Protein AF-A0A5E4I1N1-F1 (afdb_monomer_lite)

Foldseek 3Di:
DDDDDDDDDDDDDDDDDPPVPCQDFDQDQNDTDGPVQQDPVLPPDDPQSSCCVLPPQKGFDPDPPRFFPDDFHNAFQDDWVSLQVLVVVVCVVVVFAWDDWTWDDPGSFKIWIWTHGDPDGIDIWIATRRRTIGHMDGDD

Secondary structure (DSSP, 8-state):
------------------------EEEETTEEEETTTS-GGGTT--HHHHHHHHSTTEEE--STTTTEEE---S----SHHHHHHHHHHHHHHTT--EEEEEEEE-SSSEEEEEEEESSS-EEEEEEETTS-EE-EEE--

Sequence (140 aa):
MKNIIFSLAIAFVLLFGCTGNNAGSYRYKGTDVPVNYIPAACGGKTDCALFACMSNGCWCKPTAGNGIVFEGGNMRLVGTSEVAAYTQAYLDGKGVKYTKVRAVALNNMFYNVFFQLEGDGEQMLTVGIDGTIMETVCGV

Radius of gyration: 24.16 Å; chains: 1; bounding box: 67×54×69 Å

Structure (mmCIF, N/CA/C/O backbone):
data_AF-A0A5E4I1N1-F1
#
_entry.id   AF-A0A5E4I1N1-F1
#
loop_
_atom_site.group_PDB
_atom_site.id
_atom_site.type_symbol
_atom_site.label_atom_id
_atom_site.label_alt_id
_atom_site.label_comp_id
_atom_site.label_asym_id
_atom_site.label_entity_id
_atom_site.label_seq_id
_atom_site.pdbx_PDB_ins_code
_atom_site.Cartn_x
_atom_site.Cartn_y
_atom_site.Cartn_z
_atom_site.occupancy
_atom_site.B_iso_or_equiv
_atom_site.auth_seq_id
_atom_site.auth_comp_id
_atom_site.auth_asym_id
_atom_site.auth_atom_id
_atom_site.pdbx_PDB_model_num
ATOM 1 N N . MET A 1 1 ? 51.006 -35.674 -51.941 1.00 46.62 1 MET A N 1
ATOM 2 C CA . MET A 1 1 ? 50.628 -34.629 -50.965 1.00 46.62 1 MET A CA 1
ATOM 3 C C . MET A 1 1 ? 50.200 -33.375 -51.715 1.00 46.62 1 MET A C 1
ATOM 5 O O . MET A 1 1 ? 51.053 -32.715 -52.296 1.00 46.62 1 MET A O 1
ATOM 9 N N . LYS A 1 2 ? 48.897 -33.079 -51.769 1.00 38.19 2 LYS A N 1
ATOM 10 C CA . LYS A 1 2 ? 48.373 -31.735 -52.057 1.00 38.19 2 LYS A CA 1
ATOM 11 C C . LYS A 1 2 ? 46.935 -31.644 -51.544 1.00 38.19 2 LYS A C 1
ATOM 13 O O . LYS A 1 2 ? 46.173 -32.595 -51.674 1.00 38.19 2 LYS A O 1
ATOM 18 N N . ASN A 1 3 ? 46.673 -30.536 -50.866 1.00 38.06 3 ASN A N 1
ATOM 19 C CA . ASN A 1 3 ? 45.665 -30.364 -49.830 1.00 38.06 3 ASN A CA 1
ATOM 20 C C . ASN A 1 3 ? 44.229 -30.253 -50.359 1.00 38.06 3 ASN A C 1
ATOM 22 O O . ASN A 1 3 ? 43.968 -29.604 -51.368 1.00 38.06 3 ASN A O 1
ATOM 26 N N . ILE A 1 4 ? 43.319 -30.851 -49.593 1.00 45.91 4 ILE A N 1
ATOM 27 C CA . ILE A 1 4 ? 41.873 -30.620 -49.574 1.00 45.91 4 ILE A CA 1
ATOM 28 C C . ILE A 1 4 ? 41.621 -29.231 -48.987 1.00 45.91 4 ILE A C 1
ATOM 30 O O . ILE A 1 4 ? 42.104 -29.020 -47.881 1.00 45.91 4 ILE A O 1
ATOM 34 N N . ILE A 1 5 ? 40.821 -28.366 -49.631 1.00 48.56 5 ILE A N 1
ATOM 35 C CA . ILE A 1 5 ? 39.882 -27.454 -48.939 1.00 48.56 5 ILE A CA 1
ATOM 36 C C . ILE A 1 5 ? 38.643 -27.227 -49.829 1.00 48.56 5 ILE A C 1
ATOM 38 O O . ILE A 1 5 ? 38.679 -26.498 -50.816 1.00 48.56 5 ILE A O 1
ATOM 42 N N . PHE A 1 6 ? 37.541 -27.871 -49.441 1.00 46.56 6 PHE A N 1
ATOM 43 C CA . PHE A 1 6 ? 36.156 -27.505 -49.754 1.00 46.56 6 PHE A CA 1
ATOM 44 C C . PHE A 1 6 ? 35.795 -26.267 -48.928 1.00 46.56 6 PHE A C 1
ATOM 46 O O . PHE A 1 6 ? 36.016 -26.316 -47.721 1.00 46.56 6 PHE A O 1
ATOM 53 N N . SER A 1 7 ? 35.219 -25.210 -49.513 1.00 45.25 7 SER A N 1
ATOM 54 C CA . SER A 1 7 ? 34.389 -24.224 -48.790 1.00 45.25 7 SER A CA 1
ATOM 55 C C . SER A 1 7 ? 33.817 -23.169 -49.736 1.00 45.25 7 SER A C 1
ATOM 57 O O . SER A 1 7 ? 34.525 -22.254 -50.139 1.00 45.25 7 SER A O 1
ATOM 59 N N . LEU A 1 8 ? 32.516 -23.241 -50.014 1.00 41.44 8 LEU A N 1
ATOM 60 C CA . LEU A 1 8 ? 31.693 -22.033 -50.073 1.00 41.44 8 LEU A CA 1
ATOM 61 C C . LEU A 1 8 ? 30.251 -22.419 -49.728 1.00 41.44 8 LEU A C 1
ATOM 63 O O . LEU A 1 8 ? 29.456 -22.807 -50.579 1.00 41.44 8 LEU A O 1
ATOM 67 N N . ALA A 1 9 ? 29.948 -22.392 -48.432 1.00 41.50 9 ALA A N 1
ATOM 68 C CA . ALA A 1 9 ? 28.593 -22.537 -47.934 1.00 41.50 9 ALA A CA 1
ATOM 69 C C . ALA A 1 9 ? 27.844 -21.217 -48.152 1.00 41.50 9 ALA A C 1
ATOM 71 O O . ALA A 1 9 ? 28.153 -20.204 -47.528 1.00 41.50 9 ALA A O 1
ATOM 72 N N . ILE A 1 10 ? 26.849 -21.247 -49.035 1.00 51.81 10 ILE A N 1
ATOM 73 C CA . ILE A 1 10 ? 25.754 -20.281 -49.047 1.00 51.81 10 ILE A CA 1
ATOM 74 C C . ILE A 1 10 ? 24.654 -20.873 -48.169 1.00 51.81 10 ILE A C 1
ATOM 76 O O . ILE A 1 10 ? 24.079 -21.904 -48.508 1.00 51.81 10 ILE A O 1
ATOM 80 N N . ALA A 1 11 ? 24.340 -20.207 -47.063 1.00 44.16 11 ALA A N 1
ATOM 81 C CA . ALA A 1 11 ? 23.064 -20.368 -46.379 1.00 44.16 11 ALA A CA 1
ATOM 82 C C . ALA A 1 11 ? 22.609 -18.991 -45.893 1.00 44.16 11 ALA A C 1
ATOM 84 O O . ALA A 1 11 ? 22.988 -18.499 -44.835 1.00 44.16 11 ALA A O 1
ATOM 85 N N . PHE A 1 12 ? 21.825 -18.357 -46.756 1.00 48.22 12 PHE A N 1
ATOM 86 C CA . PHE A 1 12 ? 21.063 -17.151 -46.498 1.00 48.22 12 PHE A CA 1
ATOM 87 C C . PHE A 1 12 ? 19.833 -17.553 -45.677 1.00 48.22 12 PHE A C 1
ATOM 89 O O . PHE A 1 12 ? 18.906 -18.132 -46.235 1.00 48.22 12 PHE A O 1
ATOM 96 N N . VAL A 1 13 ? 19.817 -17.301 -44.366 1.00 47.41 13 VAL A N 1
ATOM 97 C CA . VAL A 1 13 ? 18.613 -17.487 -43.540 1.00 47.41 13 VAL A CA 1
ATOM 98 C C . VAL A 1 13 ? 18.534 -16.382 -42.478 1.00 47.41 13 VAL A C 1
ATOM 100 O O . VAL A 1 13 ? 19.240 -16.404 -41.478 1.00 47.41 13 VAL A O 1
ATOM 103 N N . LEU A 1 14 ? 17.605 -15.458 -42.743 1.00 43.72 14 LEU A N 1
ATOM 104 C CA . LEU A 1 14 ? 16.817 -14.652 -41.802 1.00 43.72 14 LEU A CA 1
ATOM 105 C C . LEU A 1 14 ? 17.488 -13.456 -41.100 1.00 43.72 14 LEU A C 1
ATOM 107 O O . LEU A 1 14 ? 17.953 -13.507 -39.966 1.00 43.72 14 LEU A O 1
ATOM 111 N N . LEU A 1 15 ? 17.307 -12.298 -41.746 1.00 50.44 15 LEU A N 1
ATOM 112 C CA . LEU A 1 15 ? 16.647 -11.158 -41.101 1.00 50.44 15 LEU A CA 1
ATOM 113 C C . LEU A 1 15 ? 15.481 -11.657 -40.230 1.00 50.44 15 LEU A C 1
ATOM 115 O O . LEU A 1 15 ? 14.636 -12.376 -40.748 1.00 50.44 15 LEU A O 1
ATOM 119 N N . PHE A 1 16 ? 15.472 -11.278 -38.951 1.00 47.69 16 PHE A N 1
ATOM 120 C CA . PHE A 1 16 ? 14.328 -10.925 -38.091 1.00 47.69 16 PHE A CA 1
ATOM 121 C C . PHE A 1 16 ? 14.619 -11.309 -36.634 1.00 47.69 16 PHE A C 1
ATOM 123 O O . PHE A 1 16 ? 14.725 -12.480 -36.291 1.00 47.69 16 PHE A O 1
ATOM 130 N N . GLY A 1 17 ? 14.642 -10.296 -35.765 1.00 44.25 17 GLY A N 1
ATOM 131 C CA . GLY A 1 17 ? 14.205 -10.475 -34.382 1.00 44.25 17 GLY A CA 1
ATOM 132 C C . GLY A 1 17 ? 15.285 -10.753 -33.344 1.00 44.25 17 GLY A C 1
ATOM 133 O O . GLY A 1 17 ? 15.286 -11.808 -32.732 1.00 44.25 17 GLY A O 1
ATOM 134 N N . CYS A 1 18 ? 16.076 -9.733 -33.018 1.00 41.53 18 CYS A N 1
ATOM 135 C CA . CYS A 1 18 ? 16.383 -9.460 -31.613 1.00 41.53 18 CYS A CA 1
ATOM 136 C C . CYS A 1 18 ? 16.069 -7.989 -31.310 1.00 41.53 18 CYS A C 1
ATOM 138 O O . CYS A 1 18 ? 16.891 -7.255 -30.773 1.00 41.53 18 CYS A O 1
ATOM 140 N N . THR A 1 19 ? 14.841 -7.543 -31.604 1.00 45.50 19 THR A N 1
ATOM 141 C CA . THR A 1 19 ? 14.186 -6.632 -30.658 1.00 45.50 19 THR A CA 1
ATOM 142 C C . THR A 1 19 ? 13.970 -7.462 -29.405 1.00 45.50 19 THR A C 1
ATOM 144 O O . THR A 1 19 ? 12.935 -8.111 -29.246 1.00 45.50 19 THR A O 1
ATOM 147 N N . GLY A 1 20 ? 15.000 -7.534 -28.562 1.00 38.03 20 GLY A N 1
ATOM 148 C CA . GLY A 1 20 ? 14.832 -7.988 -27.200 1.00 38.03 20 GLY A CA 1
ATOM 149 C C . GLY A 1 20 ? 13.837 -7.029 -26.579 1.00 38.03 20 GLY A C 1
ATOM 150 O O . GLY A 1 20 ? 14.203 -5.933 -26.163 1.00 38.03 20 GLY A O 1
ATOM 151 N N . ASN A 1 21 ? 12.560 -7.417 -26.586 1.00 43.34 21 ASN A N 1
ATOM 152 C CA . ASN A 1 21 ? 11.614 -6.940 -25.603 1.00 43.34 21 ASN A CA 1
ATOM 153 C C . ASN A 1 21 ? 12.381 -6.989 -24.289 1.00 43.34 21 ASN A C 1
ATOM 155 O O . ASN A 1 21 ? 12.816 -8.067 -23.881 1.00 43.34 21 ASN A O 1
ATOM 159 N N . ASN A 1 22 ? 12.589 -5.836 -23.659 1.00 43.69 22 ASN A N 1
ATOM 160 C CA . ASN A 1 22 ? 12.978 -5.792 -22.262 1.00 43.69 22 ASN A CA 1
ATOM 161 C C . ASN A 1 22 ? 11.790 -6.349 -21.461 1.00 43.69 22 ASN A C 1
ATOM 163 O O . ASN A 1 22 ? 11.103 -5.624 -20.756 1.00 43.69 22 ASN A O 1
ATOM 167 N N . ALA A 1 23 ? 11.522 -7.647 -21.587 1.00 46.38 23 ALA A N 1
ATOM 168 C CA . ALA A 1 23 ? 10.740 -8.435 -20.657 1.00 46.38 23 ALA A CA 1
ATOM 169 C C . ALA A 1 23 ? 11.635 -8.742 -19.447 1.00 46.38 23 ALA A C 1
ATOM 171 O O . ALA A 1 23 ? 11.789 -9.887 -19.036 1.00 46.38 23 ALA A O 1
ATOM 172 N N . GLY A 1 24 ? 12.308 -7.710 -18.932 1.00 60.16 24 GLY A N 1
ATOM 173 C CA . GLY A 1 24 ? 13.020 -7.791 -17.673 1.00 60.16 24 GLY A CA 1
ATOM 174 C C . GLY A 1 24 ? 12.013 -7.744 -16.530 1.00 60.16 24 GLY A C 1
ATOM 175 O O . GLY A 1 24 ? 10.948 -7.128 -16.648 1.00 60.16 24 GLY A O 1
ATOM 176 N N . SER A 1 25 ? 12.358 -8.371 -15.413 1.00 60.75 25 SER A N 1
ATOM 177 C CA . SER A 1 25 ? 11.728 -8.110 -14.125 1.00 60.75 25 SER A CA 1
ATOM 178 C C . SER A 1 25 ? 12.676 -7.287 -13.250 1.00 60.75 25 SER A C 1
ATOM 180 O O . SER A 1 25 ? 13.893 -7.468 -13.291 1.00 60.75 25 SER A O 1
ATOM 182 N N . TYR A 1 26 ? 12.129 -6.373 -12.451 1.00 67.81 26 TYR A N 1
ATOM 183 C CA . TYR A 1 26 ? 12.816 -5.880 -11.263 1.00 67.81 26 TYR A CA 1
ATOM 184 C C . TYR A 1 26 ? 12.473 -6.801 -10.098 1.00 67.81 26 TYR A C 1
ATOM 186 O O . TYR A 1 26 ? 11.319 -7.191 -9.930 1.00 67.81 26 TYR A O 1
ATOM 194 N N . ARG A 1 27 ? 13.468 -7.113 -9.267 1.00 66.44 27 ARG A N 1
ATOM 195 C CA . ARG A 1 27 ? 13.226 -7.773 -7.987 1.00 66.44 27 ARG A CA 1
ATOM 196 C C . ARG A 1 27 ? 13.033 -6.700 -6.923 1.00 66.44 27 ARG A C 1
ATOM 198 O O . ARG A 1 27 ? 14.001 -6.106 -6.455 1.00 66.44 27 ARG A O 1
ATOM 205 N N . TYR A 1 28 ? 11.785 -6.441 -6.563 1.00 72.56 28 TYR A N 1
ATOM 206 C CA . TYR A 1 28 ? 11.414 -5.517 -5.498 1.00 72.56 28 TYR A CA 1
ATOM 207 C C . TYR A 1 28 ? 11.081 -6.318 -4.237 1.00 72.56 28 TYR A C 1
ATOM 209 O O . TYR A 1 28 ? 10.116 -7.072 -4.239 1.00 72.56 28 TYR A O 1
ATOM 217 N N . LYS A 1 29 ? 11.922 -6.233 -3.195 1.00 73.06 29 LYS A N 1
ATOM 218 C CA . LYS A 1 29 ? 11.763 -6.979 -1.922 1.00 73.06 29 LYS A CA 1
ATOM 219 C C . LYS A 1 29 ? 11.418 -8.473 -2.082 1.00 73.06 29 LYS A C 1
ATOM 221 O O . LYS A 1 29 ? 10.604 -9.048 -1.364 1.00 73.06 29 LYS A O 1
ATOM 226 N N . GLY A 1 30 ? 12.081 -9.121 -3.040 1.00 68.62 30 GLY A N 1
ATOM 227 C CA . GLY A 1 30 ? 11.890 -10.547 -3.322 1.00 68.62 30 GLY A CA 1
ATOM 228 C C . GLY A 1 30 ? 10.733 -10.868 -4.271 1.00 68.62 30 GLY A C 1
ATOM 229 O O . GLY A 1 30 ? 10.617 -12.017 -4.689 1.00 68.62 30 GLY A O 1
ATOM 230 N N . THR A 1 31 ? 9.960 -9.863 -4.678 1.00 75.38 31 THR A N 1
ATOM 231 C CA . THR A 1 31 ? 8.855 -9.975 -5.631 1.00 75.38 31 THR A CA 1
ATOM 232 C C . THR A 1 31 ? 9.292 -9.542 -7.025 1.00 75.38 31 THR A C 1
ATOM 234 O O . THR A 1 31 ? 9.840 -8.453 -7.210 1.00 75.38 31 THR A O 1
ATOM 237 N N . ASP A 1 32 ? 9.035 -10.390 -8.021 1.00 79.31 32 ASP A N 1
ATOM 238 C CA . ASP A 1 32 ? 9.292 -10.065 -9.423 1.00 79.31 32 ASP A CA 1
ATOM 239 C C . ASP A 1 32 ? 8.184 -9.163 -9.977 1.00 79.31 32 ASP A C 1
ATOM 241 O O . ASP A 1 32 ? 7.003 -9.533 -10.020 1.00 79.31 32 ASP A O 1
ATOM 245 N N . VAL A 1 33 ? 8.583 -7.978 -10.438 1.00 82.00 33 VAL A N 1
ATOM 246 C CA . VAL A 1 33 ? 7.692 -6.984 -11.041 1.00 82.00 33 VAL A CA 1
ATOM 247 C C . VAL A 1 33 ? 8.140 -6.676 -12.465 1.00 82.00 33 VAL A C 1
ATOM 249 O O . VAL A 1 33 ? 9.342 -6.605 -12.718 1.00 82.00 33 VAL A O 1
ATOM 252 N N . PRO A 1 34 ? 7.217 -6.478 -13.417 1.00 81.00 34 PRO A N 1
ATOM 253 C CA . PRO A 1 34 ? 7.580 -6.038 -14.760 1.00 81.00 34 PRO A CA 1
ATOM 254 C C . PRO A 1 34 ? 8.398 -4.737 -14.738 1.00 81.00 34 PRO A C 1
ATOM 256 O O . PRO A 1 34 ? 8.074 -3.815 -13.990 1.00 81.00 34 PRO A O 1
ATOM 259 N N . VAL A 1 35 ? 9.434 -4.619 -15.577 1.00 73.50 35 VAL A N 1
ATOM 260 C CA . VAL A 1 35 ? 10.284 -3.406 -15.615 1.00 73.50 35 VAL A CA 1
ATOM 261 C C . VAL A 1 35 ? 9.521 -2.118 -15.922 1.00 73.50 35 VAL A C 1
ATOM 263 O O . VAL A 1 35 ? 9.944 -1.042 -15.524 1.00 73.50 35 VAL A O 1
ATOM 266 N N . ASN A 1 36 ? 8.371 -2.203 -16.588 1.00 79.69 36 ASN A N 1
ATOM 267 C CA . ASN A 1 36 ? 7.518 -1.050 -16.870 1.00 79.69 36 ASN A CA 1
ATOM 268 C C . ASN A 1 36 ? 6.653 -0.610 -15.673 1.00 79.69 36 ASN A C 1
ATOM 270 O O . ASN A 1 36 ? 5.950 0.391 -15.783 1.00 79.69 36 ASN A O 1
ATOM 274 N N . TYR A 1 37 ? 6.667 -1.334 -14.549 1.00 85.06 37 TYR A N 1
ATOM 275 C CA . TYR A 1 37 ? 5.931 -0.932 -13.345 1.00 85.06 37 TYR A CA 1
ATOM 276 C C . TYR A 1 37 ? 6.665 0.156 -12.569 1.00 85.06 37 TYR A C 1
ATOM 278 O O . TYR A 1 37 ? 6.016 1.017 -11.981 1.00 85.06 37 TYR A O 1
ATOM 286 N N . ILE A 1 38 ? 7.999 0.136 -12.592 1.00 87.56 38 ILE A N 1
ATOM 287 C CA . ILE A 1 38 ? 8.845 1.103 -11.897 1.00 87.56 38 ILE A CA 1
ATOM 288 C C . ILE A 1 38 ? 9.557 1.953 -12.954 1.00 87.56 38 ILE A C 1
ATOM 290 O O . ILE A 1 38 ? 10.389 1.425 -13.692 1.00 87.56 38 ILE A O 1
ATOM 294 N N . PRO A 1 39 ? 9.279 3.267 -13.040 1.00 86.81 39 PRO A N 1
ATOM 295 C CA . PRO A 1 39 ? 10.048 4.161 -13.899 1.00 86.81 39 PRO A CA 1
ATOM 296 C C . PRO A 1 39 ? 11.543 4.056 -13.584 1.00 86.81 39 PRO A C 1
ATOM 298 O O . PRO A 1 39 ? 11.919 4.000 -12.415 1.00 86.81 39 PRO A O 1
ATOM 301 N N . ALA A 1 40 ? 12.408 4.091 -14.601 1.00 84.75 40 ALA A N 1
ATOM 302 C CA . ALA A 1 40 ? 13.853 3.915 -14.410 1.00 84.75 40 ALA A CA 1
ATOM 303 C C . ALA A 1 40 ? 14.453 4.888 -13.370 1.00 84.75 40 ALA A C 1
ATOM 305 O O . ALA A 1 40 ? 15.306 4.494 -12.580 1.00 84.75 40 ALA A O 1
ATOM 306 N N . ALA A 1 41 ? 13.948 6.127 -13.301 1.00 87.19 41 ALA A N 1
ATOM 307 C CA . ALA A 1 41 ? 14.354 7.131 -12.309 1.00 87.19 41 ALA A CA 1
ATOM 308 C C . ALA A 1 41 ? 14.020 6.750 -10.848 1.00 87.19 41 ALA A C 1
ATOM 310 O O . ALA A 1 41 ? 14.615 7.278 -9.906 1.00 87.19 41 ALA A O 1
ATOM 311 N N . CYS A 1 42 ? 13.073 5.831 -10.658 1.00 87.44 42 CYS A N 1
ATOM 312 C CA . CYS A 1 42 ? 12.639 5.318 -9.364 1.00 87.44 42 CYS A CA 1
ATOM 313 C C . CYS A 1 42 ? 13.257 3.957 -9.011 1.00 87.44 42 CYS A C 1
ATOM 315 O O . CYS A 1 42 ? 13.101 3.499 -7.880 1.00 87.44 42 CYS A O 1
ATOM 317 N N . GLY A 1 43 ? 13.971 3.319 -9.944 1.00 85.31 43 GLY A N 1
ATOM 318 C CA . GLY A 1 43 ? 14.605 2.021 -9.728 1.00 85.31 43 GLY A CA 1
ATOM 319 C C . GLY A 1 43 ? 15.616 2.032 -8.575 1.00 85.31 43 GLY A C 1
ATOM 320 O O . GLY A 1 43 ? 16.322 3.015 -8.354 1.00 85.31 43 GLY A O 1
ATOM 321 N N . GLY A 1 44 ? 15.681 0.927 -7.825 1.00 81.50 44 GLY A N 1
ATOM 322 C CA . GLY A 1 44 ? 16.643 0.735 -6.729 1.00 81.50 44 GLY A CA 1
ATOM 323 C C . GLY A 1 44 ? 16.346 1.512 -5.439 1.00 81.50 44 GLY A C 1
ATOM 324 O O . GLY A 1 44 ? 17.157 1.482 -4.516 1.00 81.50 44 GLY A O 1
ATOM 325 N N . LYS A 1 45 ? 15.208 2.208 -5.355 1.00 86.44 45 LYS A N 1
ATOM 326 C CA . LYS A 1 45 ? 14.771 2.916 -4.144 1.00 86.44 45 LYS A CA 1
ATOM 327 C C . LYS A 1 45 ? 14.113 1.960 -3.136 1.00 86.44 45 LYS A C 1
ATOM 329 O O . LYS A 1 45 ? 13.504 0.967 -3.522 1.00 86.44 45 LYS A O 1
ATOM 334 N N . THR A 1 46 ? 14.227 2.286 -1.848 1.00 87.06 46 THR A N 1
ATOM 335 C CA . THR A 1 46 ? 13.486 1.639 -0.743 1.00 87.06 46 THR A CA 1
ATOM 336 C C . THR A 1 46 ? 12.010 2.040 -0.765 1.00 87.06 46 THR A C 1
ATOM 338 O O . THR A 1 46 ? 11.674 2.993 -1.458 1.00 87.06 46 THR A O 1
ATOM 341 N N . ASP A 1 47 ? 11.128 1.388 -0.001 1.00 88.88 47 ASP A N 1
ATOM 342 C CA . ASP A 1 47 ? 9.664 1.552 -0.114 1.00 88.88 47 ASP A CA 1
ATOM 343 C C . ASP A 1 47 ? 9.205 3.004 -0.069 1.00 88.88 47 ASP A C 1
ATOM 345 O O . ASP A 1 47 ? 8.544 3.478 -0.987 1.00 88.88 47 ASP A O 1
ATOM 349 N N . CYS A 1 48 ? 9.634 3.751 0.945 1.00 89.25 48 CYS A N 1
ATOM 350 C CA . CYS A 1 48 ? 9.237 5.145 1.098 1.00 89.25 48 CYS A CA 1
ATOM 351 C C . CYS A 1 48 ? 9.823 6.061 0.022 1.00 89.25 48 CYS A C 1
ATOM 353 O O . CYS A 1 48 ? 9.151 6.980 -0.447 1.00 89.25 48 CYS A O 1
ATOM 355 N N . ALA A 1 49 ? 11.062 5.808 -0.404 1.00 89.56 49 ALA A N 1
ATOM 356 C CA . ALA A 1 49 ? 11.693 6.573 -1.475 1.00 89.56 49 ALA A CA 1
ATOM 357 C C . ALA A 1 49 ? 11.106 6.217 -2.851 1.00 89.56 49 ALA A C 1
ATOM 359 O O . ALA A 1 49 ? 11.003 7.079 -3.725 1.00 89.56 49 ALA A O 1
ATOM 360 N N . LEU A 1 50 ? 10.714 4.959 -3.049 1.00 90.75 50 LEU A N 1
ATOM 361 C CA . LEU A 1 50 ? 10.046 4.468 -4.242 1.00 90.75 50 LEU A CA 1
ATOM 362 C C . LEU A 1 50 ? 8.636 5.048 -4.319 1.00 90.75 50 LEU A C 1
ATOM 364 O O . LEU A 1 50 ? 8.282 5.613 -5.350 1.00 90.75 50 LEU A O 1
ATOM 368 N N . PHE A 1 51 ? 7.878 4.992 -3.222 1.00 92.06 51 PHE A N 1
ATOM 369 C CA . PHE A 1 51 ? 6.567 5.617 -3.102 1.00 92.06 51 PHE A CA 1
ATOM 370 C C . PHE A 1 51 ? 6.640 7.110 -3.420 1.00 92.06 51 PHE A C 1
ATOM 372 O O . PHE A 1 51 ? 5.922 7.563 -4.302 1.00 92.06 51 PHE A O 1
ATOM 379 N N . ALA A 1 52 ? 7.559 7.856 -2.801 1.00 90.94 52 ALA A N 1
ATOM 380 C CA . ALA A 1 52 ? 7.711 9.286 -3.071 1.00 90.94 52 ALA A CA 1
ATOM 381 C C . ALA A 1 52 ? 8.128 9.596 -4.519 1.00 90.94 52 ALA A C 1
ATOM 383 O O . ALA A 1 52 ? 7.752 10.623 -5.077 1.00 90.94 52 ALA A O 1
ATOM 384 N N . CYS A 1 53 ? 8.893 8.706 -5.154 1.00 91.12 53 CYS A N 1
ATOM 385 C CA . CYS A 1 53 ? 9.269 8.856 -6.558 1.00 91.12 53 CYS A CA 1
ATOM 386 C C . CYS A 1 53 ? 8.105 8.563 -7.517 1.00 91.12 53 CYS A C 1
ATOM 388 O O . CYS A 1 53 ? 7.981 9.211 -8.555 1.00 91.12 53 CYS A O 1
ATOM 390 N N . MET A 1 54 ? 7.259 7.584 -7.187 1.00 91.81 54 MET A N 1
ATOM 391 C CA . MET A 1 54 ? 6.144 7.144 -8.031 1.00 91.81 54 MET A CA 1
ATOM 392 C C . MET A 1 54 ? 4.841 7.914 -7.787 1.00 91.81 54 MET A C 1
ATOM 394 O O . MET A 1 54 ? 3.980 7.942 -8.665 1.00 91.81 54 MET A O 1
ATOM 398 N N . SER A 1 55 ? 4.695 8.529 -6.618 1.00 90.19 55 SER A N 1
ATOM 399 C CA . SER A 1 55 ? 3.516 9.279 -6.191 1.00 90.19 55 SER A CA 1
ATOM 400 C C . SER A 1 55 ? 3.911 10.736 -5.977 1.00 90.19 55 SER A C 1
ATOM 402 O O . SER A 1 55 ? 4.423 11.112 -4.923 1.00 90.19 55 SER A O 1
ATOM 404 N N . ASN A 1 56 ? 3.698 11.558 -7.005 1.00 85.38 56 ASN A N 1
ATOM 405 C CA . ASN A 1 56 ? 4.091 12.964 -6.980 1.00 85.38 56 ASN A CA 1
ATOM 406 C C . ASN A 1 56 ? 3.430 13.712 -5.808 1.00 85.38 56 ASN A C 1
ATOM 408 O O . ASN A 1 56 ? 2.219 13.619 -5.622 1.00 85.38 56 ASN A O 1
ATOM 412 N N . GLY A 1 57 ? 4.225 14.459 -5.039 1.00 85.94 57 GLY A N 1
ATOM 413 C CA . GLY A 1 57 ? 3.746 15.202 -3.870 1.00 85.94 57 GLY A CA 1
ATOM 414 C C . GLY A 1 57 ? 3.391 14.335 -2.657 1.00 85.94 57 GLY A C 1
ATOM 415 O O . GLY A 1 57 ? 2.826 14.854 -1.700 1.00 85.94 57 GLY A O 1
ATOM 416 N N . CYS A 1 58 ? 3.721 13.040 -2.660 1.00 90.12 58 CYS A N 1
ATOM 417 C CA . CYS A 1 58 ? 3.479 12.139 -1.536 1.00 90.12 58 CYS A CA 1
ATOM 418 C C . CYS A 1 58 ? 4.785 11.615 -0.931 1.00 90.12 58 CYS A C 1
ATOM 420 O O . CYS A 1 58 ? 5.787 11.450 -1.620 1.00 90.12 58 CYS A O 1
ATOM 422 N N . TRP A 1 59 ? 4.784 11.335 0.371 1.00 90.56 59 TRP A N 1
ATOM 423 C CA . TRP A 1 59 ? 5.913 10.736 1.082 1.00 90.56 59 TRP A CA 1
ATOM 424 C C . TRP A 1 59 ? 5.438 9.922 2.290 1.00 90.56 59 TRP A C 1
ATOM 426 O O . TRP A 1 59 ? 4.308 10.072 2.758 1.00 90.56 59 TRP A O 1
ATOM 436 N N . CYS A 1 60 ? 6.293 9.037 2.804 1.00 91.31 60 CYS A N 1
ATOM 437 C CA . CYS A 1 60 ? 6.017 8.371 4.075 1.00 91.31 60 CYS A CA 1
ATOM 438 C C . CYS A 1 60 ? 6.011 9.382 5.220 1.00 91.31 60 CYS A C 1
ATOM 440 O O . CYS A 1 60 ? 6.882 10.251 5.306 1.00 91.31 60 CYS A O 1
ATOM 442 N N . LYS A 1 61 ? 5.043 9.254 6.126 1.00 88.44 61 LYS A N 1
ATOM 443 C CA . LYS A 1 61 ? 4.965 10.081 7.325 1.00 88.44 61 LYS A CA 1
ATOM 444 C C . LYS A 1 61 ? 6.218 9.832 8.178 1.00 88.44 61 LYS A C 1
ATOM 446 O O . LYS A 1 61 ? 6.591 8.677 8.373 1.00 88.44 61 LYS A O 1
ATOM 451 N N . PRO A 1 62 ? 6.872 10.875 8.716 1.00 76.19 62 PRO A N 1
ATOM 452 C CA . PRO A 1 62 ? 8.026 10.708 9.591 1.00 76.19 62 PRO A CA 1
ATOM 453 C C . PRO A 1 62 ? 7.575 10.269 10.997 1.00 76.19 62 PRO A C 1
ATOM 455 O O . PRO A 1 62 ? 7.657 11.028 11.959 1.00 76.19 62 PRO A O 1
ATOM 458 N N . THR A 1 63 ? 7.040 9.056 11.117 1.00 69.62 63 THR A N 1
ATOM 459 C CA . THR A 1 63 ? 6.830 8.354 12.392 1.00 69.62 63 THR A CA 1
ATOM 460 C C . THR A 1 63 ? 8.035 7.455 12.698 1.00 69.62 63 THR A C 1
ATOM 462 O O . THR A 1 63 ? 8.940 7.302 11.869 1.00 69.62 63 THR A O 1
ATOM 465 N N . ALA A 1 64 ? 8.116 6.904 13.916 1.00 53.88 64 ALA A N 1
ATOM 466 C CA . ALA A 1 64 ? 9.204 5.999 14.295 1.00 53.88 64 ALA A CA 1
ATOM 467 C C . ALA A 1 64 ? 9.263 4.813 13.309 1.00 53.88 64 ALA A C 1
ATOM 469 O O . ALA A 1 64 ? 8.307 4.053 13.222 1.00 53.88 64 ALA A O 1
ATOM 470 N N . GLY A 1 65 ? 10.361 4.678 12.554 1.00 60.12 65 GLY A N 1
ATOM 471 C CA . GLY A 1 65 ? 10.507 3.636 11.523 1.00 60.12 65 GLY A CA 1
ATOM 472 C C . GLY A 1 65 ? 10.302 4.094 10.071 1.00 60.12 65 GLY A C 1
ATOM 473 O O . GLY A 1 65 ? 9.998 3.272 9.215 1.00 60.12 65 GLY A O 1
ATOM 474 N N . ASN A 1 66 ? 10.479 5.387 9.766 1.00 73.44 66 ASN A N 1
ATOM 475 C CA . ASN A 1 66 ? 10.355 5.953 8.409 1.00 73.44 66 ASN A CA 1
ATOM 476 C C . ASN A 1 66 ? 8.951 5.819 7.791 1.00 73.44 66 ASN A C 1
ATOM 478 O O . ASN A 1 66 ? 8.821 5.873 6.573 1.00 73.44 66 ASN A O 1
ATOM 482 N N . GLY A 1 67 ? 7.909 5.656 8.610 1.00 84.00 67 GLY A N 1
ATOM 483 C CA . GLY A 1 67 ? 6.528 5.493 8.154 1.00 84.00 67 GLY A CA 1
ATOM 484 C C . GLY A 1 67 ? 6.157 4.073 7.725 1.00 84.00 67 GLY A C 1
ATOM 485 O O . GLY A 1 67 ? 5.014 3.858 7.346 1.00 84.00 67 GLY A O 1
ATOM 486 N N . ILE A 1 68 ? 7.059 3.089 7.806 1.00 91.06 68 ILE A N 1
ATOM 487 C CA . ILE A 1 68 ? 6.714 1.678 7.580 1.00 91.06 68 ILE A CA 1
ATOM 488 C C . ILE A 1 68 ? 6.154 1.096 8.883 1.00 91.06 68 ILE A C 1
ATOM 490 O O . ILE A 1 68 ? 6.850 1.032 9.895 1.00 91.06 68 ILE A O 1
ATOM 494 N N . VAL A 1 69 ? 4.893 0.657 8.862 1.00 92.19 69 VAL A N 1
ATOM 495 C CA . VAL A 1 69 ? 4.198 0.074 10.031 1.00 92.19 69 VAL A CA 1
ATOM 496 C C . VAL A 1 69 ? 4.088 -1.447 9.969 1.00 92.19 69 VAL A C 1
ATOM 498 O O . VAL A 1 69 ? 3.734 -2.097 10.960 1.00 92.19 69 VAL A O 1
ATOM 501 N N . PHE A 1 70 ? 4.384 -2.023 8.806 1.00 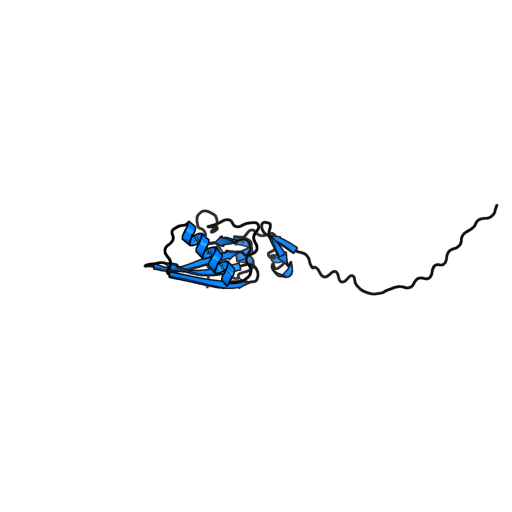92.19 70 PHE A N 1
ATOM 502 C CA . PHE A 1 70 ? 4.545 -3.453 8.615 1.00 92.19 70 PHE A CA 1
ATOM 503 C C . PHE A 1 70 ? 5.489 -3.714 7.446 1.00 92.19 70 PHE A C 1
ATOM 505 O O . PHE A 1 70 ? 5.249 -3.239 6.335 1.00 92.19 70 PHE A O 1
ATOM 512 N N . GLU A 1 71 ? 6.546 -4.479 7.705 1.00 90.06 71 GLU A N 1
ATOM 513 C CA . GLU A 1 71 ? 7.451 -4.944 6.660 1.00 90.06 71 GLU A CA 1
ATOM 514 C C . GLU A 1 71 ? 6.796 -6.101 5.905 1.00 90.06 71 GLU A C 1
ATOM 516 O O . GLU A 1 71 ? 6.520 -7.156 6.482 1.00 90.06 71 GLU A O 1
ATOM 521 N N . GLY A 1 72 ? 6.541 -5.884 4.616 1.00 84.69 72 GLY A N 1
ATOM 522 C CA . GLY A 1 72 ? 6.131 -6.938 3.700 1.00 84.69 72 GLY A CA 1
ATOM 523 C C . GLY A 1 72 ? 7.308 -7.818 3.282 1.00 84.69 72 GLY A C 1
ATOM 524 O O . GLY A 1 72 ? 8.419 -7.733 3.812 1.00 84.69 72 GLY A O 1
ATOM 525 N N . GLY A 1 73 ? 7.071 -8.663 2.285 1.00 79.62 73 GLY A N 1
ATOM 526 C CA . GLY A 1 73 ? 8.128 -9.447 1.658 1.00 79.62 73 GLY A CA 1
ATOM 527 C C . GLY A 1 73 ? 7.630 -10.733 1.015 1.00 79.62 73 GLY A C 1
ATOM 528 O O . GLY A 1 73 ? 6.800 -11.450 1.571 1.00 79.62 73 GLY A O 1
ATOM 529 N N . ASN A 1 74 ? 8.200 -11.045 -0.154 1.00 78.06 74 ASN A N 1
ATOM 530 C CA . ASN A 1 74 ? 7.976 -12.286 -0.906 1.00 78.06 74 ASN A CA 1
ATOM 531 C C . ASN A 1 74 ? 6.502 -12.600 -1.228 1.00 78.06 74 ASN A C 1
ATOM 533 O O . ASN A 1 74 ? 6.127 -13.766 -1.346 1.00 78.06 74 ASN A O 1
ATOM 537 N N . MET A 1 75 ? 5.667 -11.577 -1.398 1.00 86.00 75 MET A N 1
ATOM 538 C CA . MET A 1 75 ? 4.299 -11.728 -1.894 1.00 86.00 75 MET A CA 1
ATOM 539 C C . MET A 1 75 ? 4.026 -10.765 -3.041 1.00 86.00 75 MET A C 1
ATOM 541 O O . MET A 1 75 ? 4.752 -9.794 -3.243 1.00 86.00 75 MET A O 1
ATOM 545 N N . ARG A 1 76 ? 2.984 -11.053 -3.816 1.00 90.31 76 ARG A N 1
ATOM 546 C CA . ARG A 1 76 ? 2.535 -10.191 -4.904 1.00 90.31 76 ARG A CA 1
ATOM 547 C C . ARG A 1 76 ? 1.029 -10.026 -4.817 1.00 90.31 76 ARG A C 1
ATOM 549 O O . ARG A 1 76 ? 0.302 -10.840 -5.372 1.00 90.31 76 ARG A O 1
ATOM 556 N N . LEU A 1 77 ? 0.602 -8.962 -4.152 1.00 91.75 77 LEU A N 1
ATOM 557 C CA . LEU A 1 77 ? -0.797 -8.562 -4.096 1.00 91.75 77 LEU A CA 1
ATOM 558 C C . LEU A 1 77 ? -1.217 -8.013 -5.463 1.00 91.75 77 LEU A C 1
ATOM 560 O O . LEU A 1 77 ? -0.569 -7.116 -6.017 1.00 91.75 77 LEU A O 1
ATOM 564 N N . VAL A 1 78 ? -2.300 -8.546 -6.019 1.00 90.19 78 VAL A N 1
ATOM 565 C CA . VAL A 1 78 ? -2.826 -8.173 -7.330 1.00 90.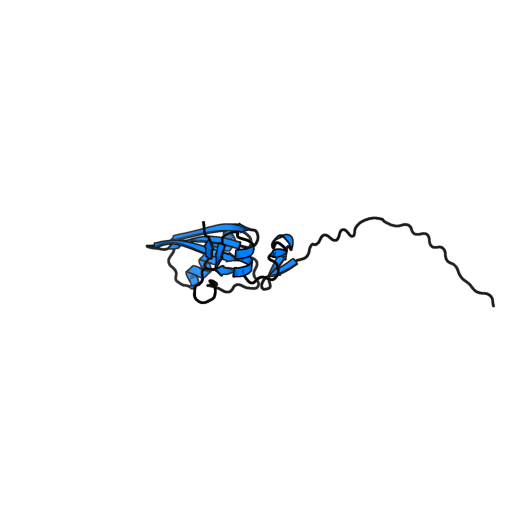19 78 VAL A CA 1
ATOM 566 C C . VAL A 1 78 ? -4.276 -7.715 -7.198 1.00 90.19 78 VAL A C 1
ATOM 568 O O . VAL A 1 78 ? -5.213 -8.497 -7.064 1.00 90.19 78 VAL A O 1
ATOM 571 N N . GLY A 1 79 ? -4.473 -6.406 -7.339 1.00 93.69 79 GLY A N 1
ATOM 572 C CA . GLY A 1 79 ? -5.796 -5.797 -7.377 1.00 93.69 79 GLY A CA 1
ATOM 573 C C . GLY A 1 79 ? -6.321 -5.369 -6.008 1.00 93.69 79 GLY A C 1
ATOM 574 O O . GLY A 1 79 ? -5.848 -5.764 -4.946 1.00 93.69 79 GLY A O 1
ATOM 575 N N . THR A 1 80 ? -7.337 -4.511 -6.044 1.00 97.25 80 THR A N 1
ATOM 576 C CA . THR A 1 80 ? -7.848 -3.813 -4.857 1.00 97.25 80 THR A CA 1
ATOM 577 C C . THR A 1 80 ? -8.529 -4.744 -3.855 1.00 97.25 80 THR A C 1
ATOM 579 O O . THR A 1 80 ? -8.406 -4.525 -2.655 1.00 97.25 80 THR A O 1
ATOM 582 N N . SER A 1 81 ? -9.221 -5.793 -4.311 1.00 97.00 81 SER A N 1
ATOM 583 C CA . SER A 1 81 ? -9.899 -6.733 -3.406 1.00 97.00 81 SER A CA 1
ATOM 584 C C . SER A 1 81 ? -8.912 -7.523 -2.545 1.00 97.00 81 SER A C 1
ATOM 5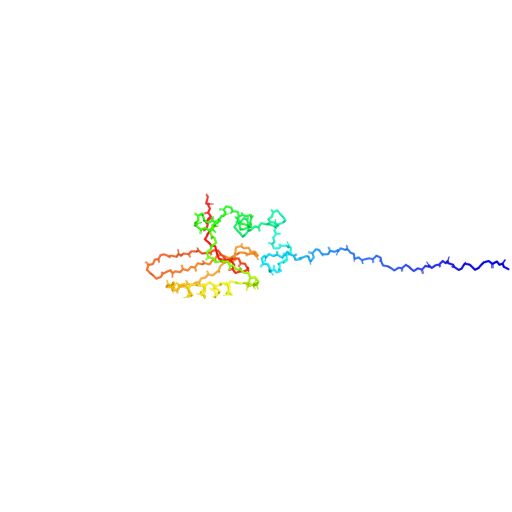86 O O . SER A 1 81 ? -9.152 -7.692 -1.353 1.00 97.00 81 SER A O 1
ATOM 588 N N . GLU A 1 82 ? -7.810 -7.994 -3.135 1.00 96.19 82 GLU A N 1
ATOM 589 C CA . GLU A 1 82 ? -6.776 -8.742 -2.414 1.00 96.19 82 GLU A CA 1
ATOM 590 C C . GLU A 1 82 ? -6.060 -7.838 -1.410 1.00 96.19 82 GLU A C 1
ATOM 592 O O . GLU A 1 82 ? -5.904 -8.197 -0.246 1.00 96.19 82 GLU A O 1
ATOM 597 N N . VAL A 1 83 ? -5.713 -6.621 -1.832 1.00 97.31 83 VAL A N 1
ATOM 598 C CA . VAL A 1 83 ? -5.083 -5.627 -0.959 1.00 97.31 83 VAL A CA 1
ATOM 599 C C . VAL A 1 83 ? -5.993 -5.245 0.212 1.00 97.31 83 VAL A C 1
ATOM 601 O O . VAL A 1 83 ? -5.525 -5.176 1.344 1.00 97.31 83 VAL A O 1
ATOM 604 N N . ALA A 1 84 ? -7.294 -5.039 -0.020 1.00 97.38 84 ALA A N 1
ATOM 605 C CA . ALA A 1 84 ? -8.239 -4.732 1.054 1.00 97.38 84 ALA A CA 1
ATOM 606 C C . ALA A 1 84 ? -8.332 -5.878 2.076 1.00 97.38 84 ALA A C 1
ATOM 608 O O . ALA A 1 84 ? -8.264 -5.620 3.277 1.00 97.38 84 ALA A O 1
ATOM 609 N N . ALA A 1 85 ? -8.427 -7.128 1.610 1.00 97.06 85 ALA A N 1
ATOM 610 C CA . ALA A 1 85 ? -8.451 -8.305 2.478 1.00 97.06 85 ALA A CA 1
ATOM 611 C C . ALA A 1 85 ? -7.134 -8.478 3.256 1.00 97.06 85 ALA A C 1
ATOM 613 O O . ALA A 1 85 ? -7.146 -8.790 4.446 1.00 97.06 85 ALA A O 1
ATOM 614 N N . TYR A 1 86 ? -5.995 -8.214 2.610 1.00 96.50 86 TYR A N 1
ATOM 615 C CA . TYR A 1 86 ? -4.685 -8.225 3.254 1.00 96.50 86 TYR A CA 1
ATOM 616 C C . TYR A 1 86 ? -4.603 -7.194 4.387 1.00 96.50 86 TYR A C 1
ATOM 618 O O . TYR A 1 86 ? -4.178 -7.511 5.499 1.00 96.50 86 TYR A O 1
ATOM 626 N N . THR A 1 87 ? -5.073 -5.966 4.146 1.00 96.94 87 THR A N 1
ATOM 627 C CA . THR A 1 87 ? -5.117 -4.931 5.185 1.00 96.94 87 THR A CA 1
ATOM 628 C C . THR A 1 87 ? -6.097 -5.274 6.302 1.00 96.94 87 THR A C 1
ATOM 630 O O . THR A 1 87 ? -5.774 -5.027 7.458 1.00 96.94 87 THR A O 1
ATOM 633 N N . GLN A 1 88 ? -7.251 -5.878 6.005 1.00 97.31 88 GLN A N 1
ATOM 634 C CA . GLN A 1 88 ? -8.173 -6.373 7.036 1.00 97.31 88 GLN A CA 1
ATOM 635 C C . GLN A 1 88 ? -7.483 -7.373 7.963 1.00 97.31 88 GLN A C 1
ATOM 637 O O . GLN A 1 88 ? -7.485 -7.172 9.173 1.00 97.31 88 GLN A O 1
ATOM 642 N N . ALA A 1 89 ? -6.796 -8.373 7.404 1.00 96.06 89 ALA A N 1
ATOM 643 C CA . ALA A 1 89 ? -6.059 -9.355 8.195 1.00 96.06 89 ALA A CA 1
ATOM 644 C C . ALA A 1 89 ? -4.974 -8.704 9.074 1.00 96.06 89 ALA A C 1
ATOM 646 O O . ALA A 1 89 ? -4.790 -9.091 10.229 1.00 96.06 89 ALA A O 1
ATOM 647 N N . TYR A 1 90 ? -4.282 -7.683 8.556 1.00 96.06 90 TYR A N 1
ATOM 648 C CA . TYR A 1 90 ? -3.336 -6.891 9.342 1.00 96.06 90 TYR A CA 1
ATOM 649 C C . TYR A 1 90 ? -4.019 -6.151 10.504 1.00 96.06 90 TYR A C 1
ATOM 651 O O . TYR A 1 90 ? -3.547 -6.234 11.640 1.00 96.06 90 TYR A O 1
ATOM 659 N N . LEU A 1 91 ? -5.126 -5.448 10.244 1.00 96.50 91 LEU A N 1
ATOM 660 C CA . LEU A 1 91 ? -5.873 -4.691 11.254 1.00 96.50 91 LEU A CA 1
ATOM 661 C C . LEU A 1 91 ? -6.451 -5.612 12.336 1.00 96.50 91 LEU A C 1
ATOM 663 O O . LEU A 1 91 ? -6.304 -5.326 13.527 1.00 96.50 91 LEU A O 1
ATOM 667 N N . ASP A 1 92 ? -7.026 -6.745 11.932 1.00 96.38 92 ASP A N 1
ATOM 668 C CA . ASP A 1 92 ? -7.540 -7.782 12.828 1.00 96.38 92 ASP A CA 1
ATOM 669 C C . ASP A 1 92 ? -6.418 -8.329 13.721 1.00 96.38 92 ASP A C 1
ATOM 671 O O . ASP A 1 92 ? -6.574 -8.418 14.939 1.00 96.38 92 ASP A O 1
ATOM 675 N N . GLY A 1 93 ? -5.246 -8.610 13.139 1.00 96.06 93 GLY A N 1
ATOM 676 C CA . GLY A 1 93 ? -4.054 -9.052 13.869 1.00 96.06 93 GLY A CA 1
ATOM 677 C C . GLY A 1 93 ? -3.506 -8.016 14.857 1.00 96.06 93 GLY A C 1
ATOM 678 O O . GLY A 1 93 ? -2.822 -8.376 15.815 1.00 96.06 93 GLY A O 1
ATOM 679 N N . LYS A 1 94 ? -3.823 -6.731 14.663 1.00 94.81 94 LYS A N 1
ATOM 680 C CA . LYS A 1 94 ? -3.516 -5.639 15.600 1.00 94.81 94 LYS A CA 1
ATOM 681 C C . LYS A 1 94 ? -4.634 -5.376 16.613 1.00 94.81 94 LYS A C 1
ATOM 683 O O . LYS A 1 94 ? -4.446 -4.548 17.501 1.00 94.81 94 LYS A O 1
ATOM 688 N N . GLY A 1 95 ? -5.777 -6.053 16.500 1.00 95.38 95 GLY A N 1
ATOM 689 C CA . GLY A 1 95 ? -6.952 -5.806 17.335 1.00 95.38 95 GLY A CA 1
ATOM 690 C C . GLY A 1 95 ? -7.628 -4.459 17.063 1.00 95.38 95 GLY A C 1
ATOM 691 O O . GLY A 1 95 ? -8.361 -3.962 17.919 1.00 95.38 95 GLY A O 1
ATOM 692 N N . VAL A 1 96 ? -7.385 -3.858 15.895 1.00 94.44 96 VAL A N 1
ATOM 693 C CA . VAL A 1 96 ? -7.996 -2.585 15.498 1.00 94.44 96 VAL A CA 1
ATOM 694 C C . VAL A 1 96 ? -9.470 -2.817 15.178 1.00 94.44 96 VAL A C 1
ATOM 696 O O . VAL A 1 96 ? -9.817 -3.725 14.427 1.00 94.44 96 VAL A O 1
ATOM 699 N N . LYS A 1 97 ? -10.350 -1.987 15.739 1.00 94.81 97 LYS A N 1
ATOM 700 C CA . LYS A 1 97 ? -11.792 -2.039 15.480 1.00 94.81 97 LYS A CA 1
ATOM 701 C C . LYS A 1 97 ? -12.158 -1.119 14.323 1.00 94.81 97 LYS A C 1
ATOM 703 O O . LYS A 1 97 ? -11.903 0.083 14.381 1.00 94.81 97 LYS A O 1
ATOM 708 N N . TYR A 1 98 ? -12.744 -1.685 13.273 1.00 94.56 98 TYR A N 1
ATOM 709 C CA . TYR A 1 98 ? -13.128 -0.959 12.067 1.00 94.56 98 TYR A CA 1
ATOM 710 C C . TYR A 1 98 ? -14.435 -1.501 11.481 1.00 94.56 98 TYR A C 1
ATOM 712 O O . TYR A 1 98 ? -14.792 -2.659 11.673 1.00 94.56 98 TYR A O 1
ATOM 720 N N . THR A 1 99 ? -15.139 -0.660 10.723 1.00 93.12 99 THR A N 1
ATOM 721 C CA . THR A 1 99 ? -16.457 -0.989 10.140 1.00 93.12 99 THR A CA 1
ATOM 722 C C . THR A 1 99 ? -16.433 -1.159 8.624 1.00 93.12 99 THR A C 1
ATOM 724 O O . THR A 1 99 ? -17.325 -1.777 8.045 1.00 93.12 99 THR A O 1
ATOM 727 N N . LYS A 1 100 ? -15.418 -0.612 7.952 1.00 91.75 100 LYS A N 1
ATOM 728 C CA . LYS A 1 100 ? -15.283 -0.662 6.494 1.00 91.75 100 LYS A CA 1
ATOM 729 C C . LYS A 1 100 ? -13.818 -0.594 6.104 1.00 91.75 100 LYS A C 1
ATOM 731 O O . LYS A 1 100 ? -13.078 0.168 6.714 1.00 91.75 100 LYS A O 1
ATOM 736 N N . VAL A 1 101 ? -13.443 -1.329 5.058 1.00 96.12 101 VAL A N 1
ATOM 737 C CA . VAL A 1 101 ? -12.133 -1.242 4.398 1.00 96.12 101 VAL A CA 1
ATOM 738 C C . VAL A 1 101 ? -12.348 -1.166 2.890 1.00 96.12 101 VAL A C 1
ATOM 740 O O . VAL A 1 101 ? -13.164 -1.905 2.337 1.00 96.12 101 VAL A O 1
ATOM 743 N N . ARG A 1 102 ? -11.646 -0.255 2.216 1.00 97.06 102 ARG A N 1
ATOM 744 C CA . ARG A 1 102 ? -11.653 -0.112 0.753 1.00 97.06 102 ARG A CA 1
ATOM 745 C C . ARG A 1 102 ? -10.249 0.187 0.247 1.00 97.06 102 ARG A C 1
ATOM 747 O O . ARG A 1 102 ? -9.565 1.022 0.826 1.00 97.06 102 ARG A O 1
ATOM 754 N N . ALA A 1 103 ? -9.851 -0.424 -0.862 1.00 97.31 103 ALA A N 1
ATOM 755 C CA . ALA A 1 103 ? -8.572 -0.146 -1.510 1.00 97.31 103 ALA A CA 1
ATOM 756 C C . ALA A 1 103 ? -8.765 0.562 -2.857 1.00 97.31 103 ALA A C 1
ATOM 758 O O . ALA A 1 103 ? -9.727 0.300 -3.581 1.00 97.31 103 ALA A O 1
ATOM 759 N N . VAL A 1 104 ? -7.824 1.436 -3.202 1.00 96.25 104 VAL A N 1
ATOM 760 C CA . VAL A 1 104 ? -7.746 2.163 -4.472 1.00 96.25 104 VAL A CA 1
ATOM 761 C C . VAL A 1 104 ? -6.321 2.045 -4.996 1.00 96.25 104 VAL A C 1
ATOM 763 O O . VAL A 1 104 ? -5.374 2.335 -4.270 1.00 96.25 104 VAL A O 1
ATOM 766 N N . ALA A 1 105 ? -6.158 1.621 -6.248 1.00 94.94 105 ALA A N 1
ATOM 767 C CA . ALA A 1 105 ? -4.846 1.597 -6.887 1.00 94.94 105 ALA A CA 1
ATOM 768 C C . ALA A 1 105 ? -4.359 3.032 -7.136 1.00 94.94 105 ALA A C 1
ATOM 770 O O . ALA A 1 105 ? -5.077 3.826 -7.741 1.00 94.94 105 ALA A O 1
ATOM 771 N N . LEU A 1 106 ? -3.147 3.355 -6.682 1.00 92.25 106 LEU A N 1
ATOM 772 C CA . LEU A 1 106 ? -2.482 4.618 -7.018 1.00 92.25 106 LEU A CA 1
ATOM 773 C C . LEU A 1 106 ? -1.676 4.487 -8.305 1.00 92.25 106 LEU A C 1
ATOM 775 O O . LEU A 1 106 ? -1.677 5.371 -9.155 1.00 92.25 106 LEU A O 1
ATOM 779 N N . ASN A 1 107 ? -0.967 3.371 -8.426 1.00 91.38 107 ASN A N 1
ATOM 780 C CA . ASN A 1 107 ? -0.171 2.995 -9.582 1.00 91.38 107 ASN A CA 1
ATOM 781 C C . ASN A 1 107 ? 0.029 1.470 -9.563 1.00 91.38 107 ASN A C 1
ATOM 783 O O . ASN A 1 107 ? -0.603 0.757 -8.787 1.00 91.38 107 ASN A O 1
ATOM 787 N N . ASN A 1 108 ? 0.919 0.961 -10.412 1.00 90.69 108 ASN A N 1
ATOM 788 C CA . ASN A 1 108 ? 1.166 -0.477 -10.533 1.00 90.69 108 ASN A CA 1
ATOM 789 C C . ASN A 1 108 ? 1.886 -1.108 -9.322 1.00 90.69 108 ASN A C 1
ATOM 791 O O . ASN A 1 108 ? 2.037 -2.326 -9.284 1.00 90.69 108 ASN A O 1
ATOM 795 N N . MET A 1 109 ? 2.353 -0.301 -8.364 1.00 91.31 109 MET A N 1
ATOM 796 C CA . MET A 1 109 ? 3.144 -0.738 -7.207 1.00 91.31 109 MET A CA 1
ATOM 797 C C . MET A 1 109 ? 2.460 -0.467 -5.864 1.00 91.31 109 MET A C 1
ATOM 799 O O . MET A 1 109 ? 2.751 -1.170 -4.899 1.00 91.31 109 MET A O 1
ATOM 803 N N . PHE A 1 110 ? 1.571 0.527 -5.787 1.00 94.19 110 PHE A N 1
ATOM 804 C CA . PHE A 1 110 ? 1.012 1.010 -4.525 1.00 94.19 110 PHE A CA 1
ATOM 805 C C . PHE A 1 110 ? -0.502 1.209 -4.578 1.00 94.19 110 PHE A C 1
ATOM 807 O O . PHE A 1 110 ? -1.071 1.631 -5.590 1.00 94.19 110 PHE A O 1
ATOM 814 N N . TYR A 1 111 ? -1.135 0.973 -3.434 1.00 96.25 111 TYR A N 1
ATOM 815 C CA . TYR A 1 111 ? -2.565 1.133 -3.208 1.00 96.25 111 TYR A CA 1
ATOM 816 C C . TYR A 1 111 ? -2.801 1.965 -1.953 1.00 96.25 111 TYR A C 1
ATOM 818 O O . TYR A 1 111 ? -2.167 1.720 -0.933 1.00 96.25 111 TYR A O 1
ATOM 826 N N . ASN A 1 112 ? -3.770 2.875 -1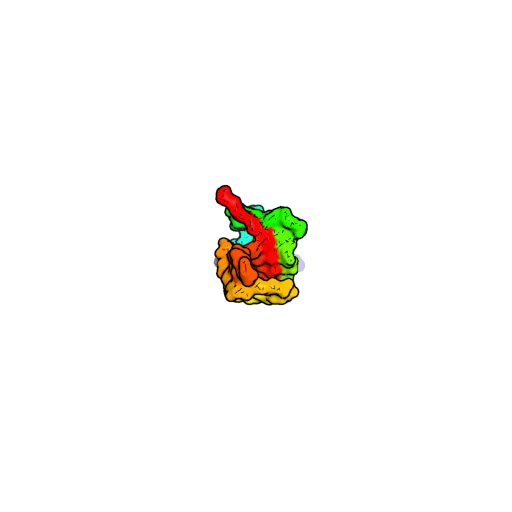.995 1.00 96.19 112 ASN A N 1
ATOM 827 C CA . ASN A 1 112 ? -4.311 3.482 -0.784 1.00 96.19 112 ASN A CA 1
ATOM 828 C C . ASN A 1 112 ? -5.445 2.620 -0.249 1.00 96.19 112 ASN A C 1
ATOM 830 O O . ASN A 1 112 ? -6.399 2.323 -0.972 1.00 96.19 112 ASN A O 1
ATOM 834 N N . VAL A 1 113 ? -5.366 2.267 1.026 1.00 97.56 113 VAL A N 1
ATOM 835 C CA . VAL A 1 113 ? -6.395 1.525 1.741 1.00 97.56 113 VAL A CA 1
ATOM 836 C C . VAL A 1 113 ? -6.990 2.418 2.809 1.00 97.56 113 VAL A C 1
ATOM 838 O O . VAL A 1 113 ? -6.309 2.843 3.737 1.00 97.56 113 VAL A O 1
ATOM 841 N N . PHE A 1 114 ? -8.275 2.700 2.659 1.00 96.88 114 PHE A N 1
ATOM 842 C CA . PHE A 1 114 ? -9.043 3.521 3.576 1.00 96.88 114 PHE A CA 1
ATOM 843 C C . PHE A 1 114 ? -9.882 2.628 4.475 1.00 96.88 114 PHE A C 1
ATOM 845 O O . PHE A 1 114 ? -10.514 1.681 3.993 1.00 96.88 114 PHE A O 1
ATOM 852 N N . PHE A 1 115 ? -9.917 2.941 5.764 1.00 96.38 115 PHE A N 1
ATOM 853 C CA . PHE A 1 115 ? -10.706 2.200 6.735 1.00 96.38 115 PHE A CA 1
ATOM 854 C C . PHE A 1 115 ? -11.345 3.121 7.766 1.00 96.38 115 PHE A C 1
ATOM 856 O O . PHE A 1 115 ? -10.769 4.125 8.173 1.00 96.38 115 PHE A O 1
ATOM 863 N N . GLN A 1 116 ? -12.560 2.775 8.179 1.00 96.19 116 GLN A N 1
ATOM 864 C CA . GLN A 1 116 ? -13.320 3.543 9.159 1.00 96.19 116 GLN A CA 1
ATOM 865 C C . GLN A 1 116 ? -13.153 2.909 10.536 1.00 96.19 116 GLN A C 1
ATOM 867 O O . GLN A 1 116 ? -13.676 1.815 10.761 1.00 96.19 116 GLN A O 1
ATOM 872 N N . LEU A 1 117 ? -12.458 3.593 11.442 1.00 94.12 117 LEU A N 1
ATOM 873 C CA . LEU A 1 117 ? -12.337 3.178 12.838 1.00 94.12 117 LEU A CA 1
ATOM 874 C C . LEU A 1 117 ? -13.689 3.274 13.564 1.00 94.12 117 LEU A C 1
ATOM 876 O O . LEU A 1 117 ? -14.509 4.144 13.267 1.00 94.12 117 LEU A O 1
ATOM 880 N N . GLU A 1 118 ? -13.934 2.382 14.524 1.00 90.44 118 GLU A N 1
ATOM 881 C CA . GLU A 1 118 ? -15.100 2.493 15.408 1.00 90.44 118 GLU A CA 1
ATOM 882 C C . GLU A 1 118 ? -14.932 3.689 16.357 1.00 90.44 118 GLU A C 1
ATOM 884 O O . GLU A 1 118 ? -14.067 3.680 17.225 1.00 90.44 118 GLU A O 1
ATOM 889 N N . GLY A 1 119 ? -15.765 4.721 16.197 1.00 85.56 119 GLY A N 1
ATOM 890 C CA . GLY A 1 119 ? -15.752 5.915 17.055 1.00 85.56 119 GLY A CA 1
ATOM 891 C C . GLY A 1 119 ? -14.844 7.055 16.583 1.00 85.56 119 GLY A C 1
ATOM 892 O O . GLY A 1 119 ? -14.975 8.162 17.095 1.00 85.56 119 GLY A O 1
ATOM 893 N N . ASP A 1 120 ? -14.013 6.820 15.567 1.00 89.94 120 ASP A N 1
ATOM 894 C CA . ASP A 1 120 ? -13.114 7.810 14.963 1.00 89.94 120 ASP A CA 1
ATOM 895 C C . ASP A 1 120 ? -13.412 7.997 13.465 1.00 89.94 120 ASP A C 1
ATOM 897 O O . ASP A 1 120 ? -14.311 7.366 12.911 1.00 89.94 120 ASP A O 1
ATOM 901 N N . GLY A 1 121 ? -12.679 8.895 12.800 1.00 90.69 121 GLY A N 1
ATOM 902 C CA . GLY A 1 121 ? -12.802 9.176 11.364 1.00 90.69 121 GLY A CA 1
ATOM 903 C C . GLY A 1 121 ? -12.167 8.124 10.440 1.00 90.69 121 GLY A C 1
ATOM 904 O O . GLY A 1 121 ? -11.502 7.189 10.889 1.00 90.69 121 GLY A O 1
ATOM 905 N N . GLU A 1 122 ? -12.348 8.308 9.125 1.00 94.12 122 GLU A N 1
ATOM 906 C CA . GLU A 1 122 ? -11.669 7.500 8.100 1.00 94.12 122 GLU A CA 1
ATOM 907 C C . GLU A 1 122 ? -10.147 7.692 8.217 1.00 94.12 122 GLU A C 1
ATOM 909 O O . GLU A 1 122 ? -9.645 8.816 8.272 1.00 94.12 122 GLU A O 1
ATOM 914 N N . GLN A 1 123 ? -9.419 6.582 8.263 1.00 94.56 123 GLN A N 1
ATOM 915 C CA . GLN A 1 123 ? -7.964 6.515 8.239 1.00 94.56 123 GLN A CA 1
ATOM 916 C C . GLN A 1 123 ? -7.494 5.960 6.897 1.00 94.56 123 GLN A C 1
ATOM 918 O O . GLN A 1 123 ? -8.265 5.343 6.158 1.00 94.56 123 GLN A O 1
ATOM 923 N N . MET A 1 124 ? -6.214 6.156 6.588 1.00 94.31 124 MET A N 1
ATOM 924 C CA . MET A 1 124 ? -5.613 5.675 5.350 1.00 94.31 124 MET A CA 1
ATOM 925 C C . MET A 1 124 ? -4.205 5.137 5.590 1.00 94.31 124 MET A C 1
ATOM 927 O O . MET A 1 124 ? -3.408 5.740 6.309 1.00 94.31 124 MET A O 1
ATOM 931 N N . LEU A 1 125 ? -3.918 4.001 4.962 1.00 95.62 125 LEU A N 1
ATOM 932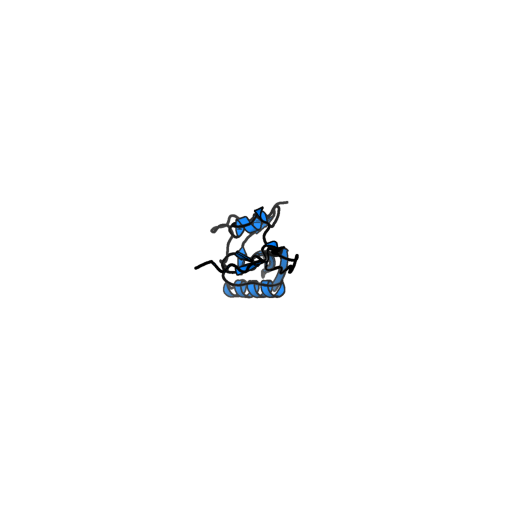 C CA . LEU A 1 125 ? -2.592 3.407 4.850 1.00 95.62 125 LEU A CA 1
ATOM 933 C C . LEU A 1 125 ? -2.265 3.207 3.371 1.00 95.62 125 LEU A C 1
ATOM 935 O O . LEU A 1 125 ? -3.158 2.934 2.568 1.00 95.62 125 LEU A O 1
ATOM 939 N N . THR A 1 126 ? -0.987 3.284 3.019 1.00 96.25 126 THR A N 1
ATOM 940 C CA . THR A 1 126 ? -0.503 2.856 1.705 1.00 96.25 126 THR A CA 1
ATOM 941 C C . THR A 1 126 ? 0.035 1.437 1.802 1.00 96.25 126 THR A C 1
ATOM 943 O O . THR A 1 126 ? 0.801 1.120 2.708 1.00 96.25 126 THR A O 1
ATOM 946 N N . VAL A 1 127 ? -0.331 0.589 0.846 1.00 96.00 127 VAL A N 1
ATOM 947 C CA . VAL A 1 127 ? 0.122 -0.799 0.751 1.00 96.00 127 VAL A CA 1
ATOM 948 C C . VAL A 1 127 ? 0.885 -0.998 -0.553 1.00 96.00 127 VAL A C 1
ATOM 950 O O . VAL A 1 127 ? 0.365 -0.716 -1.637 1.00 96.00 127 VAL A O 1
ATOM 953 N N . GLY A 1 128 ? 2.126 -1.465 -0.447 1.00 94.12 128 GLY A N 1
ATOM 954 C CA . GLY A 1 128 ? 2.919 -1.940 -1.574 1.00 94.12 128 GLY A CA 1
ATOM 955 C C . GLY A 1 128 ? 2.445 -3.314 -2.045 1.00 94.12 128 GLY A C 1
ATOM 956 O O . GLY A 1 128 ? 1.935 -4.116 -1.264 1.00 94.12 128 GLY A O 1
ATOM 957 N N . ILE A 1 129 ? 2.632 -3.623 -3.327 1.00 93.19 129 ILE A N 1
ATOM 958 C CA . ILE A 1 129 ? 2.318 -4.953 -3.886 1.00 93.19 129 ILE A CA 1
ATOM 959 C C . ILE A 1 129 ? 3.083 -6.103 -3.209 1.00 93.19 129 ILE A C 1
ATOM 961 O O . ILE A 1 129 ? 2.698 -7.258 -3.349 1.00 93.19 129 ILE A O 1
ATOM 965 N N . ASP A 1 130 ? 4.161 -5.805 -2.492 1.00 91.94 130 ASP A N 1
ATOM 966 C CA . ASP A 1 130 ? 4.953 -6.744 -1.697 1.00 91.94 130 ASP A CA 1
ATOM 967 C C . ASP A 1 130 ? 4.388 -6.968 -0.282 1.00 91.94 130 ASP A C 1
ATOM 969 O O . ASP A 1 130 ? 4.987 -7.693 0.513 1.00 91.94 130 ASP A O 1
ATOM 973 N N . GLY A 1 131 ? 3.257 -6.337 0.044 1.00 93.06 131 GLY A N 1
ATOM 974 C CA . GLY A 1 131 ? 2.622 -6.380 1.359 1.00 93.06 131 GLY A CA 1
ATOM 975 C C . GLY A 1 131 ? 3.171 -5.362 2.356 1.00 93.06 131 GLY A C 1
ATOM 976 O O . GLY A 1 131 ? 2.709 -5.332 3.493 1.00 93.06 131 GLY A O 1
ATOM 977 N N . THR A 1 132 ? 4.130 -4.511 1.976 1.00 93.69 132 THR A N 1
ATOM 978 C CA . THR A 1 132 ? 4.629 -3.474 2.888 1.00 9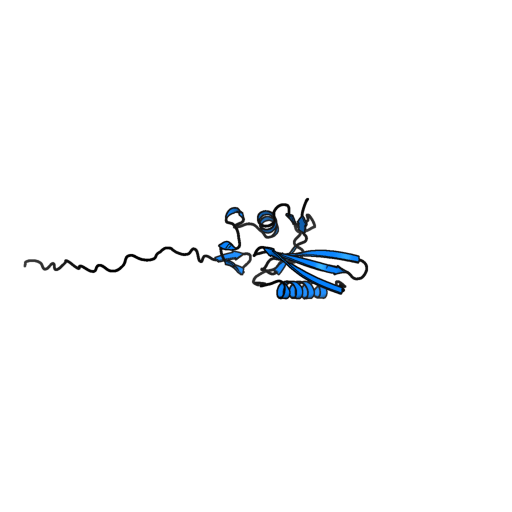3.69 132 THR A CA 1
ATOM 979 C C . THR A 1 132 ? 3.515 -2.462 3.172 1.00 93.69 132 THR A C 1
ATOM 981 O O . THR A 1 132 ? 2.916 -1.922 2.242 1.00 93.69 132 THR A O 1
ATOM 984 N N . ILE A 1 133 ? 3.228 -2.196 4.452 1.00 95.00 133 ILE A N 1
ATOM 985 C CA . ILE A 1 133 ? 2.193 -1.244 4.886 1.00 95.00 133 ILE A CA 1
ATOM 986 C C . ILE A 1 133 ? 2.866 -0.002 5.459 1.00 95.00 133 ILE A C 1
ATOM 988 O O . ILE A 1 133 ? 3.728 -0.090 6.338 1.00 95.00 133 ILE A O 1
ATOM 992 N N . MET A 1 134 ? 2.445 1.160 4.971 1.00 94.38 134 MET A N 1
ATOM 993 C CA . MET A 1 134 ? 3.061 2.448 5.252 1.00 94.38 134 MET A CA 1
ATOM 994 C C . MET A 1 134 ? 2.024 3.490 5.670 1.00 94.38 134 MET A C 1
ATOM 996 O O . MET A 1 134 ? 0.942 3.591 5.091 1.00 94.38 134 MET A O 1
ATOM 1000 N N . GLU A 1 135 ? 2.394 4.330 6.627 1.00 94.25 135 GLU A N 1
ATOM 1001 C CA . GLU A 1 135 ? 1.764 5.621 6.857 1.00 94.25 135 GLU A CA 1
ATOM 1002 C C . GLU A 1 135 ? 2.340 6.640 5.879 1.00 94.25 135 GLU A C 1
ATOM 1004 O O . GLU A 1 135 ? 3.548 6.880 5.830 1.00 94.25 135 GLU A O 1
ATOM 1009 N N . THR A 1 136 ? 1.470 7.285 5.115 1.00 92.75 136 THR A N 1
ATOM 1010 C CA . THR A 1 136 ? 1.867 8.227 4.068 1.00 92.75 136 THR A CA 1
ATOM 1011 C C . THR A 1 136 ? 1.072 9.514 4.163 1.00 92.75 136 THR A C 1
ATOM 1013 O O . THR A 1 136 ? -0.076 9.523 4.600 1.00 92.75 136 THR A O 1
ATOM 1016 N N . VAL A 1 137 ? 1.675 10.601 3.703 1.00 89.88 137 VAL A N 1
ATOM 1017 C CA . VAL A 1 137 ? 1.051 11.915 3.572 1.00 89.88 137 VAL A CA 1
ATOM 1018 C C . VAL A 1 137 ? 1.283 12.431 2.158 1.00 89.88 137 VAL A C 1
ATOM 1020 O O . VAL A 1 137 ? 2.331 12.180 1.566 1.00 89.88 137 VAL A O 1
ATOM 1023 N N . CYS A 1 138 ? 0.301 13.142 1.615 1.00 85.75 138 CYS A N 1
ATOM 1024 C CA . CYS A 1 138 ? 0.429 13.851 0.348 1.00 85.75 138 CYS A CA 1
ATOM 1025 C C . CYS A 1 138 ? 0.195 15.338 0.609 1.00 85.75 138 CYS A C 1
ATOM 1027 O O . CYS A 1 138 ? -0.814 15.706 1.212 1.00 85.75 138 CYS A O 1
ATOM 1029 N N . GLY A 1 139 ? 1.152 16.170 0.210 1.00 75.94 139 GLY A N 1
ATOM 1030 C CA . GLY A 1 139 ? 1.057 17.621 0.291 1.00 75.94 139 GLY A CA 1
ATOM 1031 C C . GLY A 1 139 ? 0.350 18.176 -0.939 1.00 75.94 139 GLY A C 1
ATOM 1032 O O . GLY A 1 139 ? 0.743 17.868 -2.062 1.00 75.94 139 GLY A O 1
ATOM 1033 N N . VAL A 1 140 ? -0.696 18.966 -0.694 1.00 52.56 140 VAL A N 1
ATOM 1034 C CA . VAL A 1 140 ? -1.286 19.918 -1.650 1.00 52.56 140 VAL A CA 1
ATOM 1035 C C . VAL A 1 140 ? -0.309 21.034 -1.997 1.00 52.56 140 VAL A C 1
ATOM 1037 O O . VAL A 1 140 ? 0.442 21.456 -1.088 1.00 52.56 140 VAL A O 1
#

pLDDT: mean 81.09, std 18.51, range [38.03, 97.56]